Protein AF-A0A7X7MZD9-F1 (afdb_monomer)

Foldseek 3Di:
DFFDAPPVQFTDDFDDPDAPDPCNVPTDDDPLDDDDPDVVLLVVLQVVCVVVCVDDPSDDDSSVSLVSCVVVVHRRGDDDDPDDQDDPDPVSVVVVVVVVVVVCCQCVPPPNPPPDDD

Mean predicted aligned error: 5.61 Å

Radius of gyration: 20.25 Å; Cα contacts (8 Å, |Δi|>4): 111; chains: 1; bounding box: 57×37×46 Å

Structure (mmCIF, N/CA/C/O backbone):
data_AF-A0A7X7MZD9-F1
#
_entry.id   AF-A0A7X7MZD9-F1
#
loop_
_atom_site.group_PDB
_atom_site.id
_atom_site.type_symbol
_atom_site.label_atom_id
_atom_site.label_alt_id
_atom_site.label_comp_id
_atom_site.label_asym_id
_atom_site.label_entity_id
_atom_site.label_seq_id
_atom_site.pdbx_PDB_ins_code
_atom_site.Cartn_x
_atom_site.Cartn_y
_atom_site.Cartn_z
_atom_site.occupancy
_atom_site.B_iso_or_equiv
_atom_site.auth_seq_id
_atom_site.auth_comp_id
_atom_site.auth_asym_id
_atom_site.auth_atom_id
_atom_site.pdbx_PDB_model_num
ATOM 1 N N . GLY A 1 1 ? -0.969 4.814 -0.270 1.00 91.38 1 GLY A N 1
ATOM 2 C CA . GLY A 1 1 ? -1.226 5.273 1.108 1.00 91.38 1 GLY A CA 1
ATOM 3 C C . GLY A 1 1 ? 0.076 5.380 1.870 1.00 91.38 1 GLY A C 1
ATOM 4 O O . GLY A 1 1 ? 1.111 5.027 1.321 1.00 91.38 1 GLY A O 1
ATOM 5 N N . TRP A 1 2 ? 0.008 5.856 3.103 1.00 95.44 2 TRP A N 1
ATOM 6 C CA . TRP A 1 2 ? 1.115 6.033 4.036 1.00 95.44 2 TRP A CA 1
ATOM 7 C C . TRP A 1 2 ? 0.896 5.146 5.258 1.00 95.44 2 TRP A C 1
ATOM 9 O O . TRP A 1 2 ? -0.250 4.958 5.681 1.00 95.44 2 TRP A O 1
ATOM 19 N N . LEU A 1 3 ? 1.976 4.599 5.810 1.00 95.19 3 LEU A N 1
ATOM 20 C CA . LEU A 1 3 ? 1.938 3.690 6.952 1.00 95.19 3 LEU A CA 1
ATOM 21 C C . LEU A 1 3 ? 2.815 4.211 8.090 1.00 95.19 3 LEU A C 1
ATOM 23 O O . LEU A 1 3 ? 3.987 4.511 7.879 1.00 95.19 3 LEU A O 1
ATOM 27 N N . LEU A 1 4 ? 2.259 4.241 9.302 1.00 94.31 4 LEU A N 1
ATOM 28 C CA . LEU A 1 4 ? 3.032 4.414 10.531 1.00 94.31 4 LEU A CA 1
ATOM 29 C C . LEU A 1 4 ? 3.340 3.037 11.120 1.00 94.31 4 LEU A C 1
ATOM 31 O O . LEU A 1 4 ? 2.426 2.222 11.286 1.00 94.31 4 LEU A O 1
ATOM 35 N N . THR A 1 5 ? 4.596 2.786 11.482 1.00 95.19 5 THR A N 1
ATOM 36 C CA . THR A 1 5 ? 5.061 1.493 12.007 1.00 95.19 5 THR A CA 1
ATOM 37 C C . THR A 1 5 ? 5.744 1.618 13.375 1.00 95.19 5 THR A C 1
ATOM 39 O O . THR A 1 5 ? 6.018 2.715 13.866 1.00 95.19 5 THR A O 1
ATOM 42 N N . ASP A 1 6 ? 5.952 0.494 14.066 1.00 94.69 6 ASP A N 1
ATOM 43 C CA . ASP A 1 6 ? 7.024 0.387 15.067 1.00 94.69 6 ASP A CA 1
ATOM 44 C C . ASP A 1 6 ? 8.356 -0.050 14.435 1.00 94.69 6 ASP A C 1
ATOM 46 O O . ASP A 1 6 ? 8.433 -0.359 13.249 1.00 94.69 6 ASP A O 1
ATOM 50 N N . GLU A 1 7 ? 9.395 -0.118 15.268 1.00 94.00 7 GLU A N 1
ATOM 51 C CA . GLU A 1 7 ? 10.744 -0.567 14.903 1.00 94.00 7 GLU A CA 1
ATOM 52 C C . GLU A 1 7 ? 10.787 -2.008 14.360 1.00 94.00 7 GLU A C 1
ATOM 54 O O . GLU A 1 7 ? 11.726 -2.380 13.663 1.00 94.00 7 GLU A O 1
ATOM 59 N N . GLU A 1 8 ? 9.770 -2.831 14.635 1.00 94.88 8 GLU A N 1
ATOM 60 C CA . GLU A 1 8 ? 9.663 -4.191 14.099 1.00 94.88 8 GLU A CA 1
ATOM 61 C C . GLU A 1 8 ? 8.873 -4.256 12.778 1.00 94.88 8 GLU A C 1
ATOM 63 O O . GLU A 1 8 ? 8.636 -5.352 12.242 1.00 94.88 8 GLU A O 1
ATOM 68 N N . GLY A 1 9 ? 8.414 -3.112 12.267 1.00 95.44 9 GLY A N 1
ATOM 69 C CA . GLY A 1 9 ? 7.608 -3.002 11.057 1.00 95.44 9 GLY A CA 1
ATOM 70 C C . GLY A 1 9 ? 6.148 -3.429 11.234 1.00 95.44 9 GLY A C 1
ATOM 71 O O . GLY A 1 9 ? 5.484 -3.734 10.240 1.00 95.44 9 GLY A O 1
ATOM 72 N N . ASN A 1 10 ? 5.621 -3.504 12.463 1.00 97.00 10 ASN A N 1
ATOM 73 C CA . ASN A 1 10 ? 4.184 -3.690 12.673 1.00 97.00 10 ASN A CA 1
ATOM 74 C C . ASN A 1 10 ? 3.454 -2.379 12.358 1.00 97.00 10 ASN A C 1
ATOM 76 O O . ASN A 1 10 ? 3.825 -1.315 12.851 1.00 97.00 10 ASN A O 1
ATOM 80 N N . VAL A 1 11 ? 2.399 -2.460 11.549 1.00 96.88 11 VAL A N 1
ATOM 81 C CA . VAL A 1 11 ? 1.595 -1.296 11.160 1.00 96.88 11 VAL A CA 1
ATOM 82 C C . VAL A 1 11 ? 0.712 -0.859 12.327 1.00 96.88 11 VAL A C 1
ATOM 84 O O . VAL A 1 11 ? -0.059 -1.658 12.859 1.00 96.88 11 VAL A O 1
ATOM 87 N N . LYS A 1 12 ? 0.807 0.421 12.691 1.00 95.12 12 LYS A N 1
ATOM 88 C CA . LYS A 1 12 ? -0.009 1.082 13.720 1.00 95.12 12 LYS A CA 1
ATOM 89 C C . LYS A 1 12 ? -1.139 1.902 13.117 1.00 95.12 12 LYS A C 1
ATOM 91 O O . LYS A 1 12 ? -2.254 1.869 13.624 1.00 95.12 12 LYS A O 1
ATOM 96 N N . GLU A 1 13 ? -0.848 2.624 12.038 1.00 94.25 13 GLU A N 1
ATOM 97 C CA . GLU A 1 13 ? -1.802 3.509 11.375 1.00 94.25 13 GLU A CA 1
ATOM 98 C C . GLU A 1 13 ? -1.658 3.420 9.857 1.00 94.25 13 GLU A C 1
ATOM 100 O O . GLU A 1 13 ? -0.562 3.220 9.328 1.00 94.25 13 GLU A O 1
ATOM 105 N N . VAL A 1 14 ? -2.787 3.572 9.166 1.00 95.44 14 VAL A N 1
ATOM 106 C CA . VAL A 1 14 ? -2.874 3.635 7.709 1.00 95.44 14 VAL A CA 1
ATOM 107 C C . VAL A 1 14 ? -3.564 4.938 7.335 1.00 95.44 14 VAL A C 1
ATOM 109 O O . VAL A 1 14 ? -4.697 5.177 7.753 1.00 95.44 14 VAL A O 1
ATOM 112 N N . SER A 1 15 ? -2.904 5.753 6.516 1.00 94.81 15 SER A N 1
ATOM 113 C CA . SER A 1 15 ? -3.470 6.984 5.969 1.00 94.81 15 SER A CA 1
ATOM 114 C C . SER A 1 15 ? -3.509 6.925 4.448 1.00 94.81 15 SER A C 1
ATOM 116 O O . SER A 1 15 ? -2.551 6.535 3.783 1.00 94.81 15 SER A O 1
ATOM 118 N N . VAL A 1 16 ? -4.626 7.319 3.850 1.00 93.88 16 VAL A N 1
ATOM 119 C CA . VAL A 1 16 ? -4.824 7.253 2.400 1.00 93.88 16 VAL A CA 1
ATOM 120 C C . VAL A 1 16 ? -5.115 8.656 1.884 1.00 93.88 16 VAL A C 1
ATOM 122 O O . VAL A 1 16 ? -5.931 9.377 2.446 1.00 93.88 16 VAL A O 1
ATOM 125 N N . LYS A 1 17 ? -4.399 9.067 0.827 1.00 91.06 17 LYS A N 1
ATOM 126 C CA . LYS A 1 17 ? -4.437 10.417 0.219 1.00 91.06 17 LYS A CA 1
ATOM 127 C C . L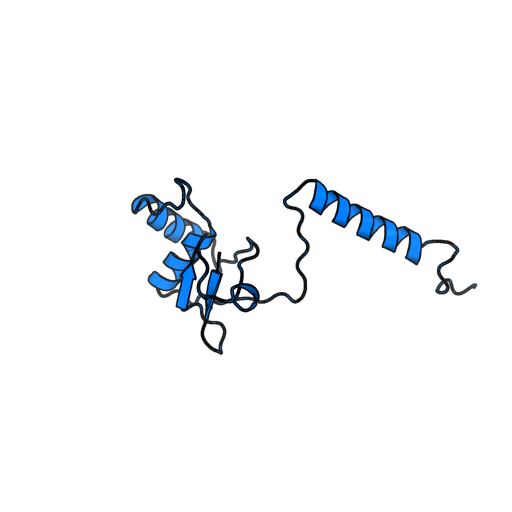YS A 1 17 ? -4.051 11.588 1.141 1.00 91.06 17 LYS A C 1
ATOM 129 O O . LYS A 1 17 ? -4.049 12.724 0.679 1.00 91.06 17 LYS A O 1
ATOM 134 N N . LYS A 1 18 ? -3.656 11.332 2.388 1.00 90.81 18 LYS A N 1
ATOM 135 C CA . LYS A 1 18 ? -3.159 12.336 3.336 1.00 90.81 18 LYS A CA 1
ATOM 136 C C . LYS A 1 18 ? -1.808 11.893 3.899 1.00 90.81 18 LYS A C 1
ATOM 138 O O . LYS A 1 18 ? -1.701 10.762 4.362 1.00 90.81 18 LYS A O 1
ATOM 143 N N . ALA A 1 19 ? -0.795 12.754 3.835 1.00 89.50 19 ALA A N 1
ATOM 144 C CA . ALA A 1 19 ? 0.509 12.485 4.442 1.00 89.50 19 ALA A CA 1
ATOM 145 C C . ALA A 1 19 ? 0.397 12.319 5.969 1.00 89.50 19 ALA A C 1
ATOM 147 O O . ALA A 1 19 ? -0.502 12.902 6.584 1.00 89.50 19 ALA A O 1
ATOM 148 N N . LEU A 1 20 ? 1.280 11.505 6.553 1.00 88.44 20 LEU A N 1
ATOM 149 C CA . LEU A 1 20 ? 1.338 11.281 8.001 1.00 88.44 20 LEU A CA 1
ATOM 150 C C . LEU A 1 20 ? 2.219 12.319 8.702 1.00 88.44 20 LEU A C 1
ATOM 152 O O . LEU A 1 20 ? 1.894 12.728 9.815 1.00 88.44 20 LEU A O 1
ATOM 156 N N . SER A 1 21 ? 3.286 12.767 8.042 1.00 87.88 21 SER A N 1
ATOM 157 C CA . SER A 1 21 ? 4.217 13.765 8.562 1.00 87.88 21 SER A CA 1
ATOM 158 C C . SER A 1 21 ? 4.389 14.965 7.621 1.00 87.88 21 SER A C 1
ATOM 160 O O . SER A 1 21 ? 3.910 14.969 6.482 1.00 87.88 21 SER A O 1
ATOM 162 N N . ASP A 1 22 ? 5.095 15.988 8.110 1.00 88.94 22 ASP A N 1
ATOM 163 C CA . ASP A 1 22 ? 5.536 17.139 7.311 1.00 88.94 22 ASP A CA 1
ATOM 164 C C . ASP A 1 22 ? 6.687 16.782 6.345 1.00 88.94 22 ASP A C 1
ATOM 166 O O . ASP A 1 22 ? 7.045 17.599 5.495 1.00 88.94 22 ASP A O 1
ATOM 170 N N . ASP A 1 23 ? 7.242 15.565 6.438 1.00 86.88 23 ASP A N 1
ATOM 171 C CA . ASP A 1 23 ? 8.300 15.048 5.563 1.00 86.88 23 ASP A CA 1
ATOM 172 C C . ASP A 1 23 ? 7.947 13.655 4.997 1.00 86.88 23 ASP A C 1
ATOM 174 O O . ASP A 1 23 ? 8.524 12.633 5.382 1.00 86.88 23 ASP A O 1
ATOM 178 N N . PRO A 1 24 ? 6.996 13.587 4.046 1.00 85.94 24 PRO A N 1
ATOM 179 C CA . PRO A 1 24 ? 6.438 12.321 3.577 1.00 85.94 24 PRO A CA 1
ATOM 180 C C . PRO A 1 24 ? 7.461 11.437 2.862 1.00 85.94 24 PRO A C 1
ATOM 182 O O . PRO A 1 24 ? 7.244 10.243 2.718 1.00 85.94 24 PRO A O 1
ATOM 185 N N . MET A 1 25 ? 8.582 11.989 2.392 1.00 84.50 25 MET A N 1
ATOM 186 C CA . MET A 1 25 ? 9.597 11.199 1.689 1.00 84.50 25 MET A CA 1
ATOM 187 C C . MET A 1 25 ? 10.275 10.171 2.607 1.00 84.50 25 MET A C 1
ATOM 189 O O . MET A 1 25 ? 10.824 9.186 2.121 1.00 84.50 25 MET A O 1
ATOM 193 N N . ASN A 1 26 ? 10.210 10.395 3.921 1.00 85.50 26 ASN A N 1
ATOM 194 C CA . ASN A 1 26 ? 10.743 9.499 4.941 1.00 85.50 26 ASN A CA 1
ATOM 195 C C . ASN A 1 26 ? 9.669 8.591 5.572 1.00 85.50 26 AS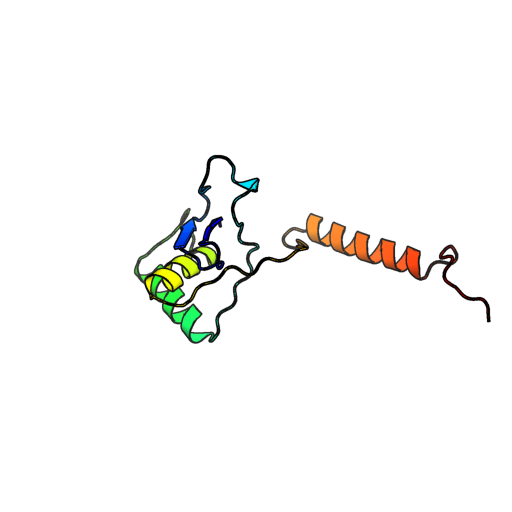N A C 1
ATOM 197 O O . ASN A 1 26 ? 9.995 7.770 6.428 1.00 85.50 26 ASN A O 1
ATOM 201 N N . ASP A 1 27 ? 8.408 8.703 5.142 1.00 88.75 27 ASP A N 1
ATOM 202 C CA . ASP A 1 27 ? 7.321 7.832 5.588 1.00 88.75 27 ASP A CA 1
ATOM 203 C C . ASP A 1 27 ? 7.217 6.587 4.688 1.00 88.75 27 ASP A C 1
ATOM 205 O O . ASP A 1 27 ? 7.443 6.638 3.476 1.00 88.75 27 ASP A O 1
ATOM 209 N N . HIS A 1 28 ? 6.788 5.450 5.246 1.00 92.62 28 HIS A N 1
ATOM 210 C CA . HIS A 1 28 ? 6.527 4.265 4.427 1.00 92.62 28 HIS A CA 1
ATOM 211 C C . HIS A 1 28 ? 5.345 4.514 3.479 1.00 92.62 28 HIS A C 1
ATOM 213 O O . HIS A 1 28 ? 4.205 4.721 3.914 1.00 92.62 28 HIS A O 1
ATOM 219 N N . ALA A 1 29 ? 5.602 4.414 2.174 1.00 93.31 29 ALA A N 1
ATOM 220 C CA . ALA A 1 29 ? 4.596 4.524 1.126 1.00 93.31 29 ALA A CA 1
ATOM 221 C C . ALA A 1 29 ? 4.157 3.146 0.602 1.00 93.31 29 ALA A C 1
ATOM 223 O O . ALA A 1 29 ? 4.963 2.256 0.336 1.00 93.31 29 ALA A O 1
ATOM 224 N N . ILE A 1 30 ? 2.851 2.974 0.402 1.00 94.06 30 ILE A N 1
ATOM 225 C CA . ILE A 1 30 ? 2.270 1.763 -0.189 1.00 94.06 30 ILE A CA 1
ATOM 226 C C . ILE A 1 30 ? 2.403 1.820 -1.715 1.00 94.06 30 ILE A C 1
ATOM 228 O O . ILE A 1 30 ? 1.842 2.711 -2.353 1.00 94.06 30 ILE A O 1
ATOM 232 N N . VAL A 1 31 ? 3.043 0.806 -2.301 1.00 93.00 31 VAL A N 1
ATOM 233 C CA . VAL A 1 31 ? 3.246 0.630 -3.756 1.00 93.00 31 VAL A CA 1
ATOM 234 C C . VAL A 1 31 ? 2.149 -0.218 -4.425 1.00 93.00 31 VAL A C 1
ATOM 236 O O . VAL A 1 31 ? 2.413 -1.061 -5.279 1.00 93.00 31 VAL A O 1
ATOM 239 N N . ALA A 1 32 ? 0.903 -0.051 -3.976 1.00 91.06 32 ALA A N 1
ATOM 240 C CA . ALA A 1 32 ? -0.286 -0.777 -4.449 1.00 91.06 32 ALA A CA 1
ATOM 241 C C . ALA A 1 32 ? -0.177 -2.323 -4.451 1.00 91.06 32 ALA A C 1
ATOM 243 O O . ALA A 1 32 ? -0.903 -3.002 -5.175 1.00 91.06 32 ALA A O 1
ATOM 244 N N . THR A 1 33 ? 0.703 -2.893 -3.622 1.00 92.94 33 THR A N 1
ATOM 245 C CA . THR A 1 33 ? 0.888 -4.343 -3.490 1.00 92.94 33 THR A CA 1
ATOM 246 C C . THR A 1 33 ? 0.516 -4.784 -2.084 1.00 92.94 33 THR A C 1
ATOM 248 O O . THR A 1 33 ? 1.022 -4.250 -1.100 1.00 92.94 33 THR A O 1
ATOM 251 N N . PHE A 1 34 ? -0.362 -5.780 -1.993 1.00 95.88 34 PHE A N 1
ATOM 252 C CA . PHE A 1 34 ? -0.897 -6.273 -0.729 1.00 95.88 34 PHE A CA 1
ATOM 253 C C . PHE A 1 34 ? -0.842 -7.791 -0.697 1.00 95.88 34 PHE A C 1
ATOM 255 O O . PHE A 1 34 ? -1.131 -8.458 -1.691 1.00 95.88 34 PHE A O 1
ATOM 262 N N . TRP A 1 35 ? -0.525 -8.342 0.469 1.00 97.12 35 TRP A N 1
ATOM 263 C CA . TRP A 1 35 ? -0.528 -9.779 0.684 1.00 97.12 35 TRP A CA 1
ATOM 264 C C . TRP A 1 35 ? -1.415 -10.137 1.869 1.00 97.12 35 TRP A C 1
ATOM 266 O O . TRP A 1 35 ? -1.286 -9.588 2.962 1.00 97.12 35 TRP A O 1
ATOM 276 N N . PHE A 1 36 ? -2.295 -11.110 1.653 1.00 97.62 36 PHE A N 1
ATOM 277 C CA . PHE A 1 36 ? -3.135 -11.688 2.690 1.00 97.62 36 PHE A CA 1
ATOM 278 C C . PHE A 1 36 ? -2.858 -13.182 2.758 1.00 97.62 36 PHE A C 1
ATOM 280 O O . PHE A 1 36 ? -2.911 -13.877 1.744 1.00 97.62 36 PHE A O 1
ATOM 287 N N . ARG A 1 37 ? -2.660 -13.710 3.971 1.00 97.62 37 ARG A N 1
ATOM 288 C CA . ARG A 1 37 ? -2.427 -15.148 4.187 1.00 97.62 37 ARG A CA 1
ATOM 289 C C . ARG A 1 37 ? -3.530 -16.033 3.593 1.00 97.62 37 ARG A C 1
ATOM 291 O O . ARG A 1 37 ? -3.273 -17.172 3.214 1.00 97.62 37 ARG A O 1
ATOM 298 N N . LYS A 1 38 ? -4.771 -15.539 3.574 1.00 98.31 38 LYS A N 1
ATOM 299 C CA . LYS A 1 38 ? -5.937 -16.200 2.978 1.00 98.31 38 LYS A CA 1
ATOM 300 C C . LYS A 1 38 ? -6.797 -15.153 2.279 1.00 98.31 38 LYS A C 1
ATOM 302 O O . LYS A 1 38 ? -7.098 -14.126 2.881 1.00 98.31 38 LYS A O 1
ATOM 307 N N . GLY A 1 39 ? -7.291 -15.457 1.079 1.00 98.19 39 GLY A N 1
ATOM 308 C CA . GLY A 1 39 ? -8.195 -14.556 0.347 1.00 98.19 39 GLY A CA 1
ATOM 309 C C . GLY A 1 39 ? -9.494 -14.234 1.101 1.00 98.19 39 GLY A C 1
ATOM 310 O O . GLY A 1 39 ? -10.041 -13.147 0.954 1.00 98.19 39 GLY A O 1
ATOM 311 N N . GLN A 1 40 ? -9.958 -15.136 1.975 1.00 98.50 40 GLN A N 1
ATOM 312 C CA . GLN A 1 40 ? -11.138 -14.892 2.810 1.00 98.50 40 GLN A CA 1
ATOM 313 C C . GLN A 1 40 ? -10.957 -13.700 3.765 1.00 98.50 40 GLN A C 1
ATOM 315 O O . GLN A 1 40 ? -11.923 -12.983 4.002 1.00 98.50 40 GLN A O 1
ATOM 320 N N . ILE A 1 41 ? -9.736 -13.461 4.262 1.00 98.56 41 ILE A N 1
ATOM 321 C CA . ILE A 1 41 ? -9.438 -12.323 5.147 1.00 98.56 41 ILE A CA 1
ATOM 322 C C . ILE A 1 41 ? -9.650 -11.017 4.380 1.00 98.56 41 ILE A C 1
ATOM 324 O O . ILE A 1 41 ? -10.365 -10.137 4.847 1.00 98.56 41 ILE A O 1
ATOM 328 N N . PHE A 1 42 ? -9.102 -10.921 3.166 1.00 98.56 42 PHE A N 1
ATOM 329 C CA . PHE A 1 42 ? -9.303 -9.758 2.304 1.00 98.56 42 PHE A CA 1
ATOM 330 C C . PHE A 1 42 ? -10.791 -9.491 2.047 1.00 98.56 42 PHE A C 1
ATOM 332 O O . PHE A 1 42 ? -11.251 -8.366 2.228 1.00 98.56 42 PHE A O 1
ATOM 339 N N . LYS A 1 43 ? -11.559 -10.528 1.686 1.00 98.56 43 LYS A N 1
ATOM 340 C CA . LYS A 1 43 ? -13.003 -10.398 1.439 1.00 98.56 43 LYS A CA 1
ATOM 341 C C . LYS A 1 43 ? -13.762 -9.892 2.665 1.00 98.56 43 LYS A C 1
ATOM 343 O O . LYS A 1 43 ? -14.571 -8.982 2.538 1.00 98.56 43 LYS A O 1
ATOM 348 N N . GLU A 1 44 ? -13.509 -10.473 3.836 1.00 98.50 44 GLU A N 1
ATOM 349 C CA . GLU A 1 44 ? -14.172 -10.083 5.085 1.00 98.50 44 GLU A CA 1
ATOM 350 C C . GLU A 1 44 ? -13.900 -8.615 5.434 1.00 98.50 44 GLU A C 1
ATOM 352 O O . GLU A 1 44 ? -14.830 -7.858 5.702 1.00 98.50 44 GLU A O 1
ATOM 357 N N . LEU A 1 45 ? -12.634 -8.198 5.392 1.00 98.62 45 LEU A N 1
ATOM 358 C CA . LEU A 1 45 ? -12.234 -6.835 5.739 1.00 98.62 45 LEU A CA 1
ATOM 359 C C . LEU A 1 45 ? -12.729 -5.809 4.711 1.00 98.62 45 LEU A C 1
ATOM 361 O O . LEU A 1 45 ? -13.180 -4.731 5.089 1.00 98.62 45 LEU A O 1
ATOM 365 N N . THR A 1 46 ? -12.714 -6.165 3.425 1.00 98.62 46 THR A N 1
ATOM 366 C CA . THR A 1 46 ? -13.264 -5.321 2.353 1.00 98.62 46 THR A CA 1
ATOM 367 C C . THR A 1 46 ? -14.769 -5.136 2.518 1.00 98.62 46 THR A C 1
ATOM 369 O O . THR A 1 46 ? -15.259 -4.015 2.423 1.00 98.62 46 THR A O 1
ATOM 372 N N . ASN A 1 47 ? -15.509 -6.206 2.829 1.00 98.56 47 ASN A N 1
ATOM 373 C CA . ASN A 1 47 ? -16.946 -6.110 3.082 1.00 98.56 47 ASN A CA 1
ATOM 374 C C . ASN A 1 47 ? -17.242 -5.198 4.276 1.00 98.56 47 ASN A C 1
ATOM 376 O O . ASN A 1 47 ? -18.107 -4.339 4.164 1.00 98.56 47 ASN A O 1
ATOM 380 N N . ARG A 1 48 ? -16.477 -5.304 5.373 1.00 98.31 48 ARG A N 1
ATOM 381 C CA . ARG A 1 48 ? -16.620 -4.398 6.527 1.00 98.31 48 ARG A CA 1
ATOM 382 C C . ARG A 1 48 ? -16.411 -2.932 6.152 1.00 98.31 48 ARG A C 1
ATOM 384 O O . ARG A 1 48 ? -17.150 -2.077 6.627 1.00 98.31 48 ARG A O 1
ATOM 391 N N . MET A 1 49 ? -15.415 -2.639 5.318 1.00 98.44 49 MET A N 1
ATOM 392 C CA . MET A 1 49 ? -15.168 -1.283 4.822 1.00 98.44 49 MET A CA 1
ATOM 393 C C . MET A 1 49 ? -16.346 -0.756 3.993 1.00 98.44 49 MET A C 1
ATOM 395 O O . MET A 1 49 ? -16.774 0.380 4.187 1.00 98.44 49 MET A O 1
ATOM 399 N N . ILE A 1 50 ? -16.895 -1.594 3.109 1.00 98.44 50 ILE A N 1
ATOM 400 C CA . ILE A 1 50 ? -18.047 -1.248 2.268 1.00 98.44 50 ILE A CA 1
ATOM 401 C C . ILE A 1 50 ? -19.314 -1.055 3.110 1.00 98.44 50 ILE A C 1
ATOM 403 O O . ILE A 1 50 ? -20.034 -0.085 2.905 1.00 98.44 50 ILE A O 1
ATOM 407 N N . GLU A 1 51 ? -19.578 -1.938 4.074 1.00 98.38 51 GLU A N 1
ATOM 408 C CA . GLU A 1 51 ? -20.728 -1.852 4.987 1.00 98.38 51 GLU A CA 1
ATOM 409 C C . GLU A 1 51 ? -20.705 -0.574 5.834 1.00 98.38 51 GLU A C 1
ATOM 411 O O . GLU A 1 51 ? -21.759 -0.014 6.130 1.00 98.38 51 GLU A O 1
ATOM 416 N N . LYS A 1 52 ? -19.511 -0.094 6.203 1.00 98.00 52 LYS A N 1
ATOM 417 C CA . LYS A 1 52 ? -19.326 1.190 6.895 1.00 98.00 52 LYS A CA 1
ATOM 418 C C . LYS A 1 52 ? -19.355 2.409 5.961 1.00 98.00 52 LYS A C 1
A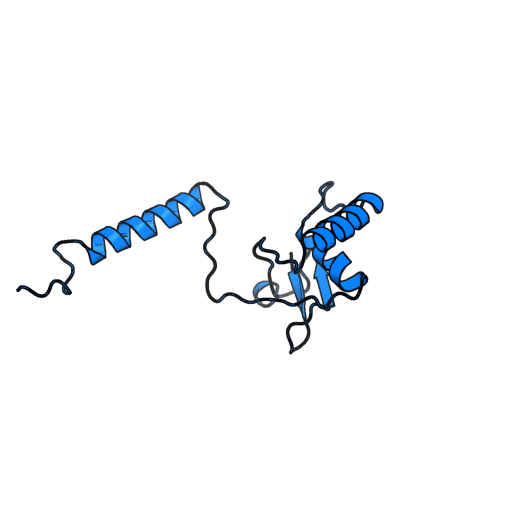TOM 420 O O . LYS A 1 52 ? -19.273 3.526 6.462 1.00 98.00 52 LYS A O 1
ATOM 425 N N . ASP A 1 53 ? -19.439 2.204 4.646 1.00 98.06 53 ASP A N 1
ATOM 426 C CA . ASP A 1 53 ? -19.315 3.241 3.612 1.00 98.06 53 ASP A CA 1
ATOM 427 C C . ASP A 1 53 ? -18.050 4.114 3.777 1.00 98.06 53 ASP A C 1
ATOM 429 O O . ASP A 1 53 ? -18.051 5.318 3.522 1.00 98.06 53 ASP A O 1
ATOM 433 N N . ASP A 1 54 ? -16.943 3.502 4.220 1.00 97.56 54 ASP A N 1
ATOM 434 C CA . ASP A 1 54 ? -15.665 4.183 4.478 1.00 97.56 54 ASP A CA 1
ATOM 435 C C . ASP A 1 54 ? -14.924 4.450 3.163 1.00 97.56 54 ASP A C 1
ATOM 437 O O . ASP A 1 54 ? -14.050 3.692 2.730 1.00 97.56 54 ASP A O 1
ATOM 441 N N . ARG A 1 55 ? -15.351 5.519 2.489 1.00 97.25 55 ARG A N 1
ATOM 442 C CA . ARG A 1 55 ? -14.825 5.975 1.203 1.00 97.25 55 ARG A CA 1
ATOM 443 C C . ARG A 1 55 ? -13.866 7.136 1.370 1.00 97.25 55 ARG A C 1
ATOM 445 O O . ARG A 1 55 ? -14.048 8.019 2.204 1.00 97.25 55 ARG A O 1
ATOM 452 N N . ILE A 1 56 ? -12.924 7.214 0.444 1.00 96.12 56 ILE A N 1
ATOM 453 C CA . ILE A 1 56 ? -12.073 8.386 0.249 1.00 96.12 56 ILE A CA 1
ATOM 454 C C . ILE A 1 56 ? -12.349 8.889 -1.155 1.00 96.12 56 ILE A C 1
ATOM 456 O O . ILE A 1 56 ? -12.313 8.114 -2.102 1.00 96.12 56 ILE A O 1
ATOM 460 N N . ASN A 1 57 ? -12.684 10.171 -1.301 1.00 95.88 57 ASN A N 1
ATOM 461 C CA . ASN A 1 57 ? -13.055 10.751 -2.597 1.00 95.88 57 ASN A CA 1
ATOM 462 C C . ASN A 1 57 ? -14.125 9.928 -3.350 1.00 95.88 57 ASN A C 1
ATOM 464 O O . ASN A 1 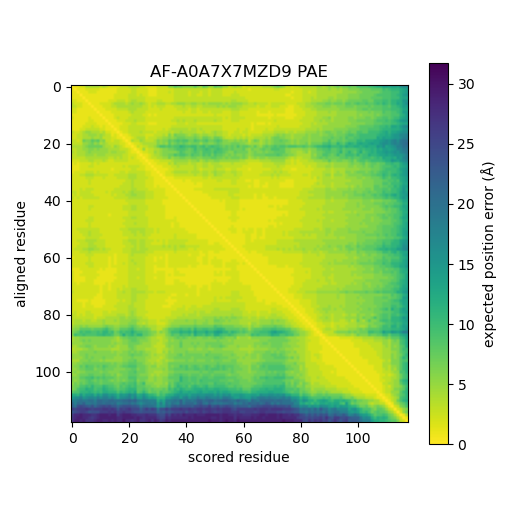57 ? -14.046 9.771 -4.560 1.00 95.88 57 ASN A O 1
ATOM 468 N N . GLN A 1 58 ? -15.123 9.404 -2.624 1.00 97.06 58 GLN A N 1
ATOM 469 C CA . GLN A 1 58 ? -16.213 8.551 -3.137 1.00 97.06 58 GLN A CA 1
ATOM 470 C C . GLN A 1 58 ? -15.804 7.143 -3.622 1.00 97.06 58 GLN A C 1
ATOM 472 O O . GLN A 1 58 ? -16.659 6.371 -4.065 1.00 97.06 58 GLN A O 1
ATOM 477 N N . GLU A 1 59 ? -14.544 6.748 -3.445 1.00 97.69 59 GLU A N 1
ATOM 478 C CA . GLU A 1 59 ? -14.010 5.450 -3.863 1.00 97.69 59 GLU A CA 1
ATOM 479 C C . GLU A 1 59 ? -13.621 4.572 -2.665 1.00 97.69 59 GLU A C 1
ATOM 481 O O . GLU A 1 59 ? -13.291 5.060 -1.580 1.00 97.69 59 GLU A O 1
ATOM 486 N N . PHE A 1 60 ? -13.622 3.256 -2.883 1.00 97.62 60 PHE A N 1
ATOM 487 C CA . PHE A 1 60 ? -13.100 2.273 -1.938 1.00 97.62 60 PHE A CA 1
ATOM 488 C C . PHE A 1 60 ? -11.673 1.888 -2.327 1.00 97.62 60 PHE A C 1
ATOM 490 O O . PHE A 1 60 ? -11.453 1.263 -3.364 1.00 97.62 60 PHE A O 1
ATOM 497 N N . TYR A 1 61 ? -10.707 2.241 -1.483 1.00 97.12 61 TYR A N 1
ATOM 498 C CA . TYR A 1 61 ? -9.292 1.963 -1.720 1.00 97.12 61 TYR A CA 1
ATOM 499 C C . TYR A 1 61 ? -8.869 0.658 -1.047 1.00 97.12 61 TYR A C 1
ATOM 501 O O . TYR A 1 61 ? -9.160 0.437 0.126 1.00 97.12 61 TYR A O 1
ATOM 509 N N . VAL A 1 62 ? -8.110 -0.183 -1.753 1.00 96.50 62 VAL A N 1
ATOM 510 C CA . VAL A 1 62 ? -7.554 -1.416 -1.166 1.00 96.50 62 VAL A CA 1
ATOM 511 C C . VAL A 1 62 ? -6.581 -1.098 -0.025 1.00 96.50 62 VAL A C 1
ATOM 513 O O . VAL A 1 62 ? -6.579 -1.803 0.977 1.00 96.50 62 VAL A O 1
ATOM 516 N N . ASP A 1 63 ? -5.837 0.009 -0.107 1.00 96.31 63 ASP A N 1
ATOM 517 C CA . ASP A 1 63 ? -4.998 0.531 0.980 1.00 96.31 63 ASP A CA 1
ATOM 518 C C . ASP A 1 63 ? -5.773 0.636 2.301 1.00 96.31 63 ASP A C 1
ATOM 520 O O . ASP A 1 63 ? -5.279 0.235 3.355 1.00 96.31 63 ASP A O 1
ATOM 524 N N . GLN A 1 64 ? -7.017 1.122 2.234 1.00 96.62 64 GLN A N 1
ATOM 525 C CA . GLN A 1 64 ? -7.877 1.307 3.398 1.00 96.62 64 GLN A CA 1
ATOM 526 C C . GLN A 1 64 ? -8.246 -0.038 4.042 1.00 96.62 64 GLN A C 1
ATOM 528 O O . GLN A 1 64 ? -8.412 -0.101 5.254 1.00 96.62 64 GLN A O 1
ATOM 533 N N . VAL A 1 65 ? -8.277 -1.148 3.295 1.00 97.94 65 VAL A N 1
ATOM 534 C CA . VAL A 1 65 ? -8.526 -2.493 3.851 1.00 97.94 65 VAL A CA 1
ATOM 535 C C . VAL A 1 65 ? -7.454 -2.887 4.877 1.00 97.94 65 VAL A C 1
ATOM 537 O O . VAL A 1 65 ? -7.748 -3.610 5.831 1.00 97.94 65 VAL A O 1
ATOM 540 N N . MET A 1 66 ? -6.231 -2.360 4.757 1.00 97.69 66 MET A N 1
ATOM 541 C CA . MET A 1 66 ? -5.167 -2.607 5.735 1.00 97.69 66 MET A CA 1
ATOM 542 C C . MET A 1 66 ? -5.466 -1.969 7.097 1.00 97.69 66 MET A C 1
ATOM 544 O O . MET A 1 66 ? -5.129 -2.559 8.122 1.00 97.69 66 MET A O 1
ATOM 548 N N . LYS A 1 67 ? -6.180 -0.834 7.135 1.00 97.00 67 LYS A N 1
ATOM 549 C CA . LYS A 1 67 ? -6.695 -0.247 8.385 1.00 97.00 67 LYS A CA 1
ATOM 550 C C . LYS A 1 67 ? -7.619 -1.233 9.101 1.00 97.00 67 LYS A C 1
ATOM 552 O O . LYS A 1 67 ? -7.449 -1.489 10.287 1.00 97.00 67 LYS A O 1
ATOM 557 N N . TYR A 1 68 ? -8.540 -1.857 8.364 1.00 98.00 68 TYR A N 1
ATOM 558 C CA . TYR A 1 68 ? -9.455 -2.864 8.912 1.00 98.00 68 TYR A CA 1
ATOM 559 C C . TYR A 1 68 ? -8.722 -4.125 9.378 1.00 98.00 68 TYR A C 1
ATOM 561 O O . TYR A 1 68 ? -9.166 -4.767 10.329 1.00 98.00 68 TYR A O 1
ATOM 569 N N . ALA A 1 69 ? -7.603 -4.485 8.741 1.00 98.06 69 ALA A N 1
ATOM 570 C CA . ALA A 1 69 ? -6.759 -5.584 9.204 1.00 98.06 69 ALA A CA 1
ATOM 571 C C . ALA A 1 69 ? -6.158 -5.282 10.586 1.00 98.06 69 ALA A C 1
ATOM 573 O 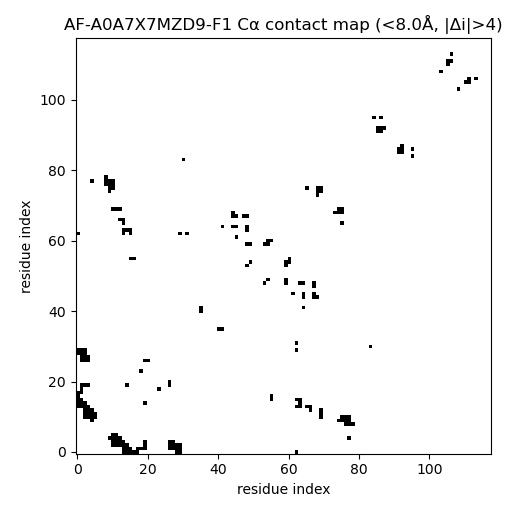O . ALA A 1 69 ? -6.247 -6.123 11.483 1.00 98.06 69 ALA A O 1
ATOM 574 N N . VAL A 1 70 ? -5.616 -4.072 10.769 1.00 97.25 70 VAL A N 1
ATOM 575 C CA . VAL A 1 70 ? -5.079 -3.596 12.054 1.00 97.25 70 VAL A CA 1
ATOM 576 C C . VAL A 1 70 ? -6.184 -3.531 13.114 1.00 97.25 70 VAL A C 1
ATOM 578 O O . VAL A 1 70 ? -6.030 -4.112 14.186 1.00 97.25 70 VAL A O 1
ATOM 581 N N . GLU A 1 71 ? -7.331 -2.916 12.805 1.00 96.88 71 GLU A N 1
ATOM 582 C CA . GLU A 1 71 ? -8.483 -2.814 13.721 1.00 96.88 71 GLU A CA 1
ATOM 583 C C . GLU A 1 71 ? -9.025 -4.183 14.157 1.00 96.88 71 GLU A C 1
ATOM 585 O O . GLU A 1 71 ? -9.439 -4.359 15.301 1.00 96.88 71 GLU A O 1
ATOM 590 N N . ALA A 1 72 ? -9.017 -5.170 13.258 1.00 97.12 72 ALA A N 1
ATOM 591 C CA . ALA A 1 72 ? -9.451 -6.533 13.552 1.00 97.12 72 ALA A CA 1
ATOM 592 C C . ALA A 1 72 ? -8.403 -7.359 14.328 1.00 97.12 72 ALA A C 1
ATOM 594 O O . ALA A 1 72 ? -8.630 -8.544 14.578 1.00 97.12 72 ALA A O 1
ATOM 595 N N . GLY A 1 73 ? -7.265 -6.764 14.703 1.00 97.06 73 GLY A N 1
ATOM 596 C CA . GLY A 1 73 ? -6.208 -7.419 15.473 1.00 97.06 73 GLY A CA 1
ATOM 597 C C . GLY A 1 73 ? -5.350 -8.388 14.659 1.00 97.06 73 GLY A C 1
ATOM 598 O O . GLY A 1 73 ? -4.635 -9.211 15.235 1.00 97.06 73 GLY A O 1
ATOM 599 N N . TYR A 1 74 ? -5.399 -8.326 13.324 1.00 97.81 74 TYR A N 1
ATOM 600 C CA . TYR A 1 74 ? -4.483 -9.108 12.502 1.00 97.81 74 TYR A CA 1
ATOM 601 C C . TYR A 1 74 ? -3.071 -8.537 12.594 1.00 97.81 74 TYR A C 1
ATOM 603 O O . TYR A 1 74 ? -2.854 -7.327 12.509 1.00 97.81 74 TYR A O 1
ATOM 611 N N . ARG A 1 75 ? -2.083 -9.435 12.671 1.00 97.12 75 ARG A N 1
ATOM 612 C CA . ARG A 1 75 ? -0.676 -9.063 12.517 1.00 97.12 75 ARG A CA 1
ATOM 613 C C . ARG A 1 75 ? -0.457 -8.504 11.112 1.00 97.12 75 ARG A C 1
ATOM 615 O O . ARG A 1 75 ? -0.401 -9.263 10.146 1.00 97.12 75 ARG A O 1
ATOM 622 N N . THR A 1 76 ? -0.310 -7.189 11.034 1.00 97.94 76 THR A N 1
ATOM 623 C CA . THR A 1 76 ? -0.150 -6.437 9.790 1.00 97.94 76 THR A CA 1
ATOM 624 C C . THR A 1 76 ? 1.243 -5.825 9.773 1.00 97.94 76 THR A C 1
ATOM 626 O O . THR A 1 76 ? 1.615 -5.130 10.716 1.00 97.94 76 THR A O 1
ATOM 629 N N . LYS A 1 77 ? 2.030 -6.121 8.736 1.00 97.31 77 LYS A N 1
ATOM 630 C CA . LYS A 1 77 ? 3.429 -5.696 8.635 1.00 97.31 77 LYS A CA 1
ATOM 631 C C . LYS A 1 77 ? 3.721 -5.004 7.317 1.00 97.31 77 LYS A C 1
ATOM 633 O O . LYS A 1 77 ? 3.142 -5.371 6.295 1.00 97.31 77 LYS A O 1
ATOM 638 N N . VAL A 1 78 ? 4.659 -4.062 7.357 1.00 96.25 78 VAL A N 1
ATOM 639 C CA . VAL A 1 78 ? 5.320 -3.577 6.144 1.00 96.25 78 VAL A CA 1
ATOM 640 C C . VAL A 1 78 ? 6.288 -4.631 5.622 1.00 96.25 78 VAL A C 1
ATOM 642 O O . VAL A 1 78 ? 6.901 -5.379 6.386 1.00 96.25 78 VAL A O 1
ATOM 645 N N . PHE A 1 79 ? 6.400 -4.692 4.301 1.00 94.88 79 PHE A N 1
ATOM 646 C CA . PHE A 1 79 ? 7.440 -5.431 3.607 1.00 94.88 79 PHE A CA 1
ATOM 647 C C . PHE A 1 79 ? 8.114 -4.450 2.658 1.00 94.88 79 PHE A C 1
ATOM 649 O O . PHE A 1 79 ? 7.521 -4.052 1.655 1.00 94.88 79 PHE A O 1
ATOM 656 N N . GLU A 1 80 ? 9.311 -4.008 3.025 1.00 93.50 80 GLU A N 1
ATOM 657 C CA . GLU A 1 80 ? 10.061 -3.060 2.215 1.00 93.50 80 GLU A CA 1
ATOM 658 C C . GLU A 1 80 ? 10.718 -3.758 1.032 1.00 93.50 80 GLU A C 1
ATOM 660 O O . GLU A 1 80 ? 11.190 -4.893 1.125 1.00 93.50 80 GLU A O 1
ATOM 665 N N . ILE A 1 81 ? 10.742 -3.053 -0.093 1.00 92.38 81 ILE A N 1
ATOM 666 C CA . ILE A 1 81 ? 11.434 -3.475 -1.302 1.00 92.38 81 ILE A CA 1
ATOM 667 C C . ILE A 1 81 ? 12.518 -2.453 -1.612 1.00 92.38 81 ILE A C 1
ATOM 669 O O . ILE A 1 81 ? 12.287 -1.251 -1.534 1.00 92.38 81 ILE A O 1
ATOM 673 N N . GLU A 1 82 ? 13.694 -2.931 -2.003 1.00 91.88 82 GLU A N 1
ATOM 674 C CA . GLU A 1 82 ? 14.800 -2.047 -2.391 1.00 91.88 82 GLU A CA 1
ATOM 675 C C . GLU A 1 82 ? 14.537 -1.346 -3.728 1.00 91.88 82 GLU A C 1
ATOM 677 O O . GLU A 1 82 ? 15.067 -0.271 -4.000 1.00 91.88 82 GLU A O 1
ATOM 682 N N . LYS A 1 83 ? 13.752 -1.987 -4.601 1.00 88.38 83 LYS A N 1
ATOM 683 C CA . LYS A 1 83 ? 13.479 -1.519 -5.959 1.00 88.38 83 LYS A CA 1
ATOM 684 C C . LYS A 1 83 ? 12.013 -1.724 -6.294 1.00 88.38 83 LYS A C 1
ATOM 686 O O . LYS A 1 83 ? 11.474 -2.811 -6.101 1.00 88.38 83 LYS A O 1
ATOM 691 N N . TYR A 1 84 ? 11.408 -0.690 -6.862 1.00 87.00 84 TYR A N 1
ATOM 692 C CA . TYR A 1 84 ? 10.058 -0.706 -7.404 1.00 87.00 84 TYR A CA 1
ATOM 693 C C . TYR A 1 84 ? 10.116 -0.315 -8.879 1.00 87.00 84 TYR A C 1
ATOM 695 O O . TYR A 1 84 ? 10.779 0.657 -9.237 1.00 87.00 84 TYR A O 1
ATOM 703 N N . ILE A 1 85 ? 9.429 -1.076 -9.730 1.00 87.06 85 ILE A N 1
ATOM 704 C CA . ILE A 1 85 ? 9.268 -0.756 -11.148 1.00 87.06 85 ILE A CA 1
ATOM 705 C C . ILE A 1 85 ? 7.785 -0.477 -11.368 1.00 87.06 85 ILE A C 1
ATOM 707 O O . ILE A 1 85 ? 6.956 -1.384 -11.280 1.00 87.06 85 ILE A O 1
ATOM 711 N N . GLY A 1 86 ? 7.466 0.791 -11.618 1.00 82.62 86 GLY A N 1
ATOM 712 C CA . GLY A 1 86 ? 6.136 1.209 -12.039 1.00 82.62 86 GLY A CA 1
ATOM 713 C C . GLY A 1 86 ? 5.860 0.763 -13.472 1.00 82.62 86 GLY A C 1
ATOM 714 O O . GLY A 1 86 ? 6.754 0.717 -14.311 1.00 82.62 86 GLY A O 1
ATOM 715 N N . TRP A 1 87 ? 4.609 0.414 -13.731 1.00 83.69 87 TRP A N 1
ATOM 716 C CA . TRP A 1 87 ? 4.066 0.046 -15.043 1.00 83.69 87 TRP A CA 1
ATOM 717 C C . TRP A 1 87 ? 2.566 0.375 -15.104 1.00 83.69 87 TRP A C 1
ATOM 719 O O . TRP A 1 87 ? 1.806 -0.231 -15.854 1.00 83.69 87 TRP A O 1
ATOM 729 N N . GLY A 1 88 ? 2.125 1.306 -14.251 1.00 84.31 88 GLY A N 1
ATOM 730 C CA . GLY A 1 88 ? 0.734 1.718 -14.110 1.00 84.31 88 GLY A CA 1
ATOM 731 C C . GLY A 1 88 ? 0.312 2.772 -15.132 1.00 84.31 88 GLY A C 1
ATOM 732 O O . GLY A 1 88 ? -0.884 2.930 -15.372 1.00 84.31 88 GLY A O 1
ATOM 733 N N . THR A 1 89 ? 1.265 3.471 -15.757 1.00 91.81 89 THR A N 1
ATOM 734 C CA . THR A 1 89 ? 1.012 4.386 -16.880 1.00 91.81 89 THR A CA 1
ATOM 735 C C . THR A 1 89 ? 1.639 3.868 -18.182 1.00 91.81 89 THR A C 1
ATOM 737 O O . THR A 1 89 ? 2.603 3.098 -18.139 1.00 91.81 89 THR A O 1
ATOM 740 N N . PRO A 1 90 ? 1.134 4.288 -19.361 1.00 94.75 90 PRO A N 1
ATOM 741 C CA . PRO A 1 90 ? 1.776 3.968 -20.638 1.00 94.75 90 PRO A CA 1
ATOM 742 C C . PRO A 1 90 ? 3.247 4.397 -20.691 1.00 94.75 90 PRO A C 1
ATOM 744 O O . PRO A 1 90 ? 4.088 3.644 -21.165 1.00 94.75 90 PRO A O 1
ATOM 747 N N . GLU A 1 91 ? 3.562 5.568 -20.135 1.00 94.62 91 GLU A N 1
ATOM 748 C CA . GLU A 1 91 ? 4.927 6.090 -20.064 1.00 94.62 91 GLU A CA 1
ATOM 749 C C . GLU A 1 91 ? 5.835 5.196 -19.195 1.00 94.62 91 GLU A C 1
ATOM 751 O O . GLU A 1 91 ? 6.930 4.824 -19.611 1.00 94.62 91 GLU A O 1
ATOM 756 N N . GLU A 1 92 ? 5.365 4.773 -18.017 1.00 92.69 92 GLU A N 1
ATOM 757 C CA . GLU A 1 92 ? 6.098 3.838 -17.152 1.00 92.69 92 GLU A CA 1
ATOM 758 C C . GLU A 1 92 ? 6.359 2.492 -17.848 1.00 92.69 92 GLU A C 1
ATOM 760 O O . GLU A 1 92 ? 7.456 1.935 -17.754 1.00 92.69 92 GLU A O 1
ATOM 765 N N . TYR A 1 93 ? 5.373 1.983 -18.593 1.00 92.06 93 TYR A N 1
ATOM 766 C CA . TYR A 1 93 ? 5.534 0.772 -19.395 1.00 92.06 93 TYR A CA 1
ATOM 767 C C . TYR A 1 93 ? 6.586 0.946 -20.502 1.00 92.06 93 TYR A C 1
ATOM 769 O O . TYR A 1 93 ? 7.444 0.077 -20.673 1.00 92.06 93 TYR A O 1
ATOM 777 N N . GLU A 1 94 ? 6.570 2.069 -21.223 1.00 94.38 94 GLU A N 1
ATOM 778 C CA . GLU A 1 94 ? 7.572 2.382 -22.247 1.00 94.38 94 GLU A CA 1
ATOM 779 C C . GLU A 1 94 ? 8.984 2.482 -21.655 1.00 94.38 94 GLU A C 1
ATOM 781 O O . GLU A 1 94 ? 9.923 1.919 -22.221 1.00 94.38 94 GLU A O 1
ATOM 786 N N . TYR A 1 95 ? 9.153 3.112 -20.486 1.00 92.56 95 TYR A N 1
ATOM 787 C CA . TYR A 1 95 ? 10.443 3.143 -19.788 1.00 92.56 95 TYR A CA 1
ATOM 788 C C . TYR A 1 95 ? 10.941 1.745 -19.423 1.00 92.56 95 TYR A C 1
ATOM 790 O O . TYR A 1 95 ? 12.120 1.433 -19.634 1.00 92.56 95 TYR A O 1
ATOM 798 N N . TYR A 1 96 ? 10.055 0.883 -18.922 1.00 91.69 96 TYR A N 1
ATOM 799 C CA . TYR A 1 96 ? 10.395 -0.509 -18.648 1.00 91.69 96 TYR A CA 1
ATOM 800 C C . TYR A 1 96 ? 10.850 -1.236 -19.925 1.00 91.69 96 TYR A C 1
ATOM 802 O O . TYR A 1 96 ? 11.928 -1.834 -19.941 1.00 91.69 96 TYR A O 1
ATOM 810 N N . GLN A 1 97 ? 10.088 -1.136 -21.019 1.00 93.56 97 GLN A N 1
ATOM 811 C CA . GLN A 1 97 ? 10.437 -1.762 -22.301 1.00 93.56 97 GLN A CA 1
ATOM 812 C C . GLN A 1 97 ? 11.771 -1.248 -22.858 1.00 93.56 97 GLN A C 1
ATOM 814 O O . GLN A 1 97 ? 12.608 -2.048 -23.274 1.00 93.56 97 GLN A O 1
ATOM 819 N N . ASN A 1 98 ? 12.008 0.065 -22.814 1.00 94.00 98 ASN A N 1
ATOM 820 C CA . ASN A 1 98 ? 13.256 0.674 -23.276 1.00 94.00 98 ASN A CA 1
ATOM 821 C C . ASN A 1 98 ? 14.457 0.233 -22.435 1.00 94.00 98 ASN A C 1
ATOM 823 O O . ASN A 1 98 ? 15.530 -0.007 -22.983 1.00 94.00 98 ASN A O 1
ATOM 827 N N . THR A 1 99 ? 14.268 0.061 -21.125 1.00 92.62 99 THR A N 1
ATOM 828 C CA . THR A 1 99 ? 15.302 -0.472 -20.230 1.00 92.62 99 THR A CA 1
ATOM 829 C C . THR A 1 99 ? 15.671 -1.900 -20.626 1.00 92.62 99 THR A C 1
ATOM 831 O O . THR A 1 99 ? 16.847 -2.199 -20.821 1.00 92.62 99 THR A O 1
ATOM 834 N N . ILE A 1 100 ? 14.677 -2.778 -20.804 1.00 92.56 100 ILE A N 1
ATOM 835 C CA . ILE A 1 100 ? 14.913 -4.163 -21.238 1.00 92.56 100 ILE A CA 1
ATOM 836 C C . ILE A 1 100 ? 15.584 -4.200 -22.612 1.00 92.56 100 IL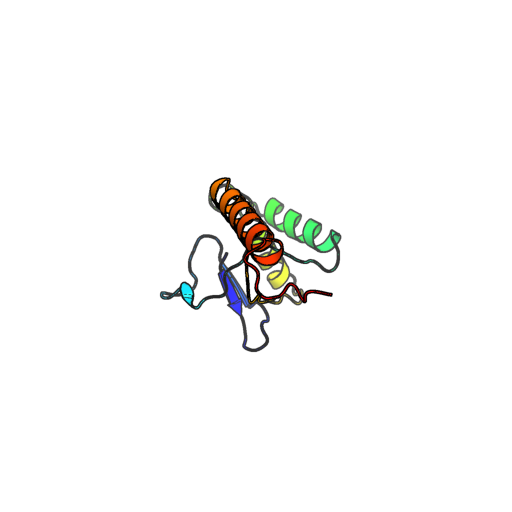E A C 1
ATOM 838 O O . ILE A 1 100 ? 16.556 -4.935 -22.791 1.00 92.56 100 ILE A O 1
ATOM 842 N N . LYS A 1 101 ? 15.115 -3.385 -23.563 1.00 94.38 101 LYS A N 1
ATOM 843 C CA . LYS A 1 101 ? 1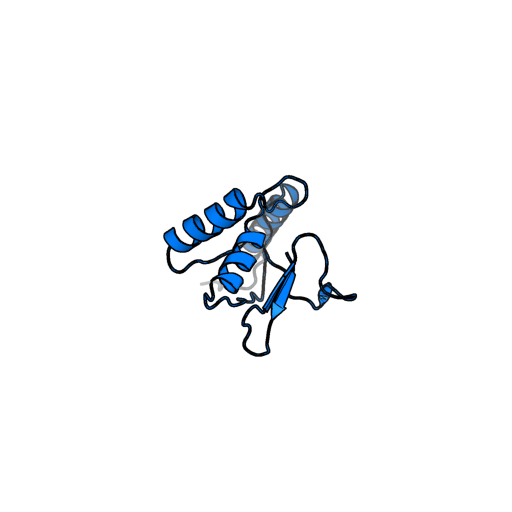5.702 -3.278 -24.901 1.00 94.38 101 LYS A CA 1
ATOM 844 C C . LYS A 1 101 ? 17.172 -2.871 -24.830 1.00 94.38 101 LYS A C 1
ATOM 846 O O . LYS A 1 101 ? 18.007 -3.592 -25.363 1.00 94.38 101 LYS A O 1
ATOM 851 N N . TYR A 1 102 ? 17.484 -1.779 -24.131 1.00 93.38 102 TYR A N 1
ATOM 852 C CA . TYR A 1 102 ? 18.853 -1.287 -23.978 1.00 93.38 102 TYR A CA 1
ATOM 853 C C . TYR A 1 102 ? 19.778 -2.361 -23.406 1.00 93.38 102 TYR A C 1
ATOM 855 O O . TYR A 1 102 ? 20.817 -2.641 -23.990 1.00 93.38 102 TYR A O 1
ATOM 863 N N . TRP A 1 103 ? 19.398 -3.002 -22.295 1.00 92.25 103 TRP A N 1
ATOM 864 C CA . TRP A 1 103 ? 20.250 -4.016 -21.671 1.00 92.25 103 TRP A CA 1
ATOM 865 C C . TRP A 1 103 ? 20.396 -5.271 -22.527 1.00 92.25 103 TRP A C 1
ATOM 867 O O . TRP A 1 103 ? 21.468 -5.865 -22.552 1.00 92.25 103 TRP A O 1
ATOM 877 N N . THR A 1 104 ? 19.354 -5.654 -23.262 1.00 92.69 104 THR A N 1
ATOM 878 C CA . THR A 1 104 ? 19.426 -6.770 -24.213 1.00 92.69 104 THR A CA 1
ATOM 879 C C . THR A 1 104 ? 20.397 -6.443 -25.347 1.00 92.69 104 THR A C 1
ATOM 881 O O . THR A 1 104 ? 21.306 -7.222 -25.618 1.00 92.69 104 THR A O 1
ATOM 884 N N . GLU A 1 105 ? 20.250 -5.277 -25.979 1.00 92.62 105 GLU A N 1
ATOM 885 C CA . GLU A 1 105 ? 21.144 -4.813 -27.047 1.00 92.62 105 GLU A CA 1
ATOM 886 C C . GLU A 1 105 ? 22.579 -4.627 -26.546 1.00 92.62 105 GLU A C 1
ATOM 888 O O . GLU A 1 105 ? 23.520 -4.957 -27.258 1.00 92.62 105 GLU A O 1
ATOM 893 N N . PHE A 1 106 ? 22.760 -4.156 -25.312 1.00 90.06 106 PHE A N 1
ATOM 894 C CA . PHE A 1 106 ? 24.075 -3.972 -24.710 1.00 90.06 106 PHE A CA 1
ATOM 895 C C . PHE A 1 106 ? 24.763 -5.298 -24.379 1.00 90.06 106 PHE A C 1
ATOM 897 O O . PHE A 1 106 ? 25.942 -5.428 -24.662 1.00 90.06 106 PHE A O 1
ATOM 904 N N . VAL A 1 107 ? 24.062 -6.270 -23.784 1.00 91.38 107 VAL A N 1
ATOM 905 C CA . VAL A 1 107 ? 24.653 -7.555 -23.357 1.00 91.38 107 VAL A CA 1
ATOM 906 C C . VAL A 1 107 ? 24.882 -8.499 -24.538 1.00 91.38 107 VAL A C 1
ATOM 908 O O . VAL A 1 107 ? 25.886 -9.201 -24.580 1.00 91.38 107 VAL A O 1
ATOM 911 N N . PHE A 1 108 ? 23.959 -8.533 -25.501 1.00 88.56 108 PHE A N 1
ATOM 912 C CA . PHE A 1 108 ? 24.048 -9.431 -26.658 1.00 88.56 108 PHE A CA 1
ATOM 913 C C . PHE A 1 108 ? 24.592 -8.748 -27.917 1.00 88.56 108 PHE A C 1
ATOM 915 O O . PHE A 1 108 ? 24.743 -9.395 -28.953 1.00 88.56 108 PHE A O 1
ATOM 922 N N . GLY A 1 109 ? 24.875 -7.448 -27.848 1.00 87.19 109 GLY A N 1
ATOM 923 C CA . GLY A 1 109 ? 25.457 -6.690 -28.945 1.00 87.19 109 GLY A CA 1
ATOM 924 C C . GLY A 1 109 ? 26.923 -7.051 -29.197 1.00 87.19 109 GLY A C 1
ATOM 925 O O . GLY A 1 109 ? 27.600 -7.579 -28.312 1.00 87.19 109 GLY A O 1
ATOM 926 N N . PRO A 1 110 ? 27.438 -6.742 -30.399 1.00 81.31 110 PRO A N 1
ATOM 927 C CA . PRO A 1 110 ? 28.823 -7.031 -30.777 1.00 81.31 110 PRO A CA 1
ATOM 928 C C . PRO A 1 110 ? 29.845 -6.243 -29.945 1.00 81.31 110 PRO A C 1
ATOM 930 O O . PRO A 1 110 ? 30.987 -6.668 -29.815 1.00 81.31 110 PRO A O 1
ATOM 933 N N . ASP A 1 111 ? 29.427 -5.119 -29.363 1.00 78.81 111 ASP A N 1
ATOM 934 C CA . ASP A 1 111 ? 30.279 -4.242 -28.559 1.00 78.81 111 ASP A CA 1
ATOM 935 C C . ASP A 1 111 ? 30.383 -4.688 -27.088 1.00 78.81 111 ASP A C 1
ATOM 937 O O . ASP A 1 111 ? 31.112 -4.077 -26.300 1.00 78.81 111 ASP A O 1
ATOM 941 N N . PHE A 1 112 ? 29.667 -5.749 -26.689 1.00 81.44 112 PHE A N 1
ATOM 942 C CA . PHE A 1 112 ? 29.782 -6.293 -25.341 1.00 81.44 112 PHE A CA 1
ATOM 943 C C . PHE A 1 112 ? 31.121 -7.012 -25.174 1.00 81.44 112 PHE A C 1
ATOM 945 O O . PHE A 1 112 ? 31.352 -8.084 -25.728 1.00 81.44 112 PHE A O 1
ATOM 952 N N . LEU A 1 113 ? 32.001 -6.450 -24.345 1.00 70.88 113 LEU A N 1
ATOM 953 C CA . LEU A 1 113 ? 33.351 -6.972 -24.089 1.00 70.88 113 LEU A CA 1
ATOM 954 C C . LEU A 1 113 ? 33.384 -8.366 -23.421 1.00 70.88 113 LEU A C 1
ATOM 956 O O . LEU A 1 113 ? 34.466 -8.898 -23.196 1.00 70.88 113 LEU A O 1
ATOM 960 N N . GLY A 1 114 ? 32.225 -8.936 -23.068 1.00 67.69 114 GLY A N 1
ATOM 961 C CA . GLY A 1 114 ? 32.088 -10.244 -22.422 1.00 67.69 114 GLY A CA 1
ATOM 962 C C . GLY A 1 114 ? 31.924 -11.433 -23.373 1.00 67.69 114 GLY A C 1
ATOM 963 O O . GLY A 1 114 ? 31.744 -12.547 -22.887 1.00 67.69 114 GLY A O 1
ATOM 964 N N . HIS A 1 115 ? 31.969 -11.233 -24.695 1.00 64.12 115 HIS A N 1
ATOM 965 C CA . HIS A 1 115 ? 32.069 -12.352 -25.638 1.00 64.12 115 HIS A CA 1
ATOM 966 C C . 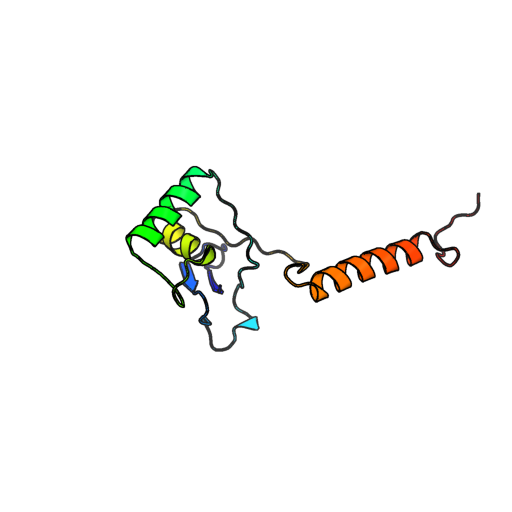HIS A 1 115 ? 33.490 -12.928 -25.570 1.00 64.12 115 HIS A C 1
ATOM 968 O O . HIS A 1 115 ? 34.415 -12.395 -26.182 1.00 64.12 115 HIS A O 1
ATOM 974 N N . GLU A 1 116 ? 33.691 -13.991 -24.787 1.00 60.31 116 GLU A N 1
ATOM 975 C CA . GLU A 1 116 ? 34.910 -14.795 -24.898 1.00 60.31 116 GLU A CA 1
ATOM 976 C C . GLU A 1 116 ? 34.927 -15.433 -26.294 1.00 60.31 116 GLU A C 1
ATOM 978 O O . GLU A 1 116 ? 34.044 -16.211 -26.649 1.00 60.31 116 GLU A O 1
ATOM 983 N N . ASN A 1 117 ? 35.908 -15.043 -27.110 1.00 55.62 117 ASN A N 1
ATOM 984 C CA . ASN A 1 117 ? 36.182 -15.702 -28.381 1.00 55.62 117 ASN A CA 1
ATOM 985 C C . ASN A 1 117 ? 36.688 -17.124 -28.076 1.00 55.62 117 ASN A C 1
ATOM 987 O O . ASN A 1 117 ? 37.823 -17.265 -27.615 1.00 55.62 117 ASN A O 1
ATOM 991 N N . GLU A 1 118 ? 35.863 -18.148 -28.313 1.00 47.41 118 GLU A N 1
ATOM 992 C CA . GLU A 1 118 ? 36.344 -19.528 -28.515 1.00 47.41 118 GLU A CA 1
ATOM 993 C C . GLU A 1 118 ? 37.056 -19.674 -29.868 1.00 47.41 118 GLU A C 1
ATOM 995 O O . GLU A 1 118 ? 36.564 -19.112 -30.878 1.00 47.41 118 GLU A O 1
#

pLDDT: mean 92.1, std 8.6, range [47.41, 98.62]

Solvent-accessible surface area (backbone atoms only — not comparable to full-atom values): 7470 Å² total; per-residue 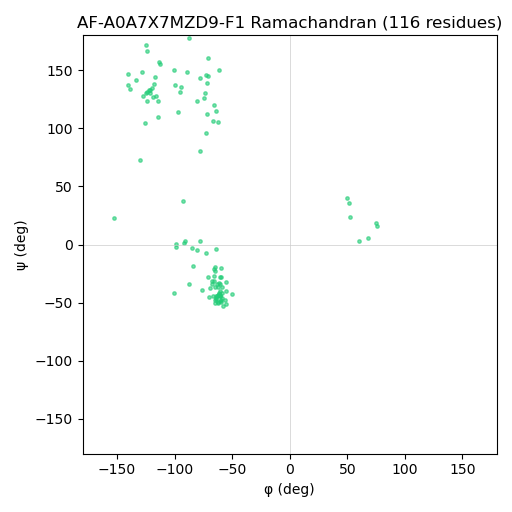(Å²): 64,32,47,44,61,52,98,86,33,41,51,76,46,64,35,71,97,45,74,89,54,100,57,53,92,80,47,51,69,58,83,90,75,84,87,64,101,44,71,66,57,54,51,54,33,42,49,54,38,58,76,67,63,66,52,58,96,88,37,81,55,74,68,58,34,54,42,45,36,44,76,69,68,45,94,43,65,71,81,89,69,98,73,84,84,69,60,88,46,74,68,37,38,50,52,51,52,50,51,53,49,51,53,50,51,47,67,75,32,92,83,28,88,80,68,77,84,128

Nearest PDB structures (foldseek):
  3d0c-assembly1_B  TM=3.049E-01  e=2.451E+00  Oceanobacillus iheyensis HTE831
  7wb1-assembly1_A  TM=3.629E-01  e=5.716E+00  Planctomycetota bacterium

Sequence (118 aa):
GWLLTDEEGNVKEVSVKKALSDDPMNDHAIVATFWFRKGQIFKELTNRMIEKDDRINQEFYVDQVMKYAVEAGYRTKVFEIEKYIGWGTPEEYEYYQNTIKYWTEFVFGPDFLGHENE

Secondary structure (DSSP, 8-state):
-EEEE-TT-BEEEEESSS-SSS-GGGSEEP-S----SSHHHHHHHHHHHHHTT--BTTB--HHHHHHHHHHTT---B----S-----SSHHHHHHHHHHHHHHHHHHHSTT-TT----